Protein AF-A0A425XWF5-F1 (afdb_monomer)

Solvent-accessible surface area (backbone atoms only — not comparable to full-atom values): 6048 Å² total; per-residue (Å²): 129,56,70,69,58,49,51,54,49,53,49,55,47,51,54,50,41,53,54,32,50,53,51,24,54,51,23,49,51,42,29,72,66,44,87,50,67,72,54,18,52,50,23,45,53,50,19,48,51,28,34,51,51,40,54,56,58,53,63,36,72,91,49,24,74,74,61,56,83,85,53,94,62,71,68,65,71,36,68,81,39,46,87,72,49,46,62,59,43,51,54,48,51,50,53,51,49,53,52,55,52,54,62,53,53,67,72,75,112

Structure (mmCIF, N/CA/C/O backbone):
data_AF-A0A425XWF5-F1
#
_entry.id   AF-A0A425XWF5-F1
#
loop_
_atom_site.group_PDB
_atom_site.id
_atom_site.type_symbol
_atom_site.label_atom_id
_atom_site.label_alt_id
_atom_site.label_comp_id
_atom_site.label_asym_id
_atom_site.label_entity_id
_atom_site.label_seq_id
_atom_site.pdbx_PDB_ins_code
_atom_site.Cartn_x
_atom_site.Cartn_y
_atom_site.Cartn_z
_atom_site.occupancy
_atom_site.B_iso_or_equiv
_atom_site.auth_seq_id
_atom_site.auth_comp_id
_atom_site.auth_asym_id
_atom_site.auth_atom_id
_atom_site.pdbx_PDB_model_num
ATOM 1 N N . MET A 1 1 ? -5.133 -6.376 20.822 1.00 68.81 1 MET A N 1
ATOM 2 C CA . MET A 1 1 ? -4.287 -5.303 21.394 1.00 68.81 1 MET A CA 1
ATOM 3 C C . MET A 1 1 ? -5.226 -4.357 22.147 1.00 68.81 1 MET A C 1
ATOM 5 O O . MET A 1 1 ? -6.364 -4.754 22.357 1.00 68.81 1 MET A O 1
ATOM 9 N N . SER A 1 2 ? -4.806 -3.182 22.637 1.00 88.44 2 SER A N 1
ATOM 10 C CA . SER A 1 2 ? -5.809 -2.139 22.935 1.00 88.44 2 SER A CA 1
ATOM 11 C C . SER A 1 2 ? -6.266 -1.521 21.615 1.00 88.44 2 SER A C 1
ATOM 13 O O . SER A 1 2 ? -5.484 -1.505 20.665 1.00 88.44 2 SER A O 1
ATOM 15 N N . LYS A 1 3 ? -7.495 -1.003 21.555 1.00 88.19 3 LYS A N 1
ATOM 16 C CA . LYS A 1 3 ? -8.031 -0.403 20.326 1.00 88.19 3 LYS A CA 1
ATOM 17 C C . LYS A 1 3 ? -7.186 0.779 19.842 1.00 88.19 3 LYS A C 1
ATOM 19 O O . LYS A 1 3 ? -6.848 0.853 18.672 1.00 88.19 3 LYS A O 1
ATOM 24 N N . GLU A 1 4 ? -6.703 1.606 20.766 1.00 91.00 4 GLU A N 1
ATOM 25 C CA . GLU A 1 4 ? -5.732 2.669 20.477 1.00 91.00 4 GLU A CA 1
ATOM 26 C C . GLU A 1 4 ? -4.438 2.149 19.821 1.00 91.00 4 GLU A C 1
ATOM 28 O O . GLU A 1 4 ? -3.945 2.742 18.869 1.00 91.00 4 GLU A O 1
ATOM 33 N N . LYS A 1 5 ? -3.901 1.005 20.273 1.00 92.88 5 LYS A N 1
ATOM 34 C CA . LYS A 1 5 ? -2.714 0.396 19.646 1.00 92.88 5 LYS A CA 1
ATOM 35 C C . LYS A 1 5 ? -3.010 -0.153 18.252 1.00 92.88 5 LYS A C 1
ATOM 37 O O . LYS A 1 5 ? -2.117 -0.152 17.417 1.00 92.88 5 LYS A O 1
ATOM 42 N N . GLU A 1 6 ? -4.226 -0.639 18.014 1.00 94.31 6 GLU A N 1
ATOM 43 C CA . GLU A 1 6 ? -4.650 -1.121 16.694 1.00 94.31 6 GLU A CA 1
ATOM 44 C C . GLU A 1 6 ? -4.788 0.043 15.708 1.00 94.31 6 GLU A C 1
ATOM 46 O O . GLU A 1 6 ? -4.260 -0.050 14.605 1.00 94.31 6 GLU A O 1
ATOM 51 N N . ILE A 1 7 ? -5.381 1.162 16.137 1.00 95.62 7 ILE A N 1
ATOM 52 C CA . ILE A 1 7 ? -5.467 2.407 15.355 1.00 95.62 7 ILE A CA 1
ATOM 53 C C . ILE A 1 7 ? -4.067 2.904 14.975 1.00 95.62 7 ILE A C 1
ATOM 55 O O . ILE A 1 7 ? -3.804 3.129 13.796 1.00 95.62 7 ILE A O 1
ATOM 59 N N . LEU A 1 8 ? -3.153 3.007 15.948 1.00 96.00 8 LEU A N 1
ATOM 60 C CA . LEU A 1 8 ? -1.774 3.450 15.702 1.00 96.00 8 LEU A CA 1
ATOM 61 C C . LEU A 1 8 ? -1.023 2.521 14.737 1.00 96.00 8 LEU A C 1
ATOM 63 O O . LEU A 1 8 ? -0.250 2.985 13.900 1.00 96.00 8 LEU A O 1
ATOM 67 N N . GLU A 1 9 ? -1.239 1.208 14.833 1.00 96.75 9 GLU A N 1
ATOM 68 C CA . GLU A 1 9 ? -0.614 0.259 13.910 1.00 96.75 9 GLU A CA 1
ATOM 69 C C . GLU A 1 9 ? -1.196 0.391 12.494 1.00 96.75 9 GLU A C 1
ATOM 71 O O . GLU A 1 9 ? -0.442 0.363 11.526 1.00 96.75 9 GLU A O 1
ATOM 76 N N . ILE A 1 10 ? -2.509 0.606 12.348 1.00 96.75 10 ILE A N 1
ATOM 77 C CA . IL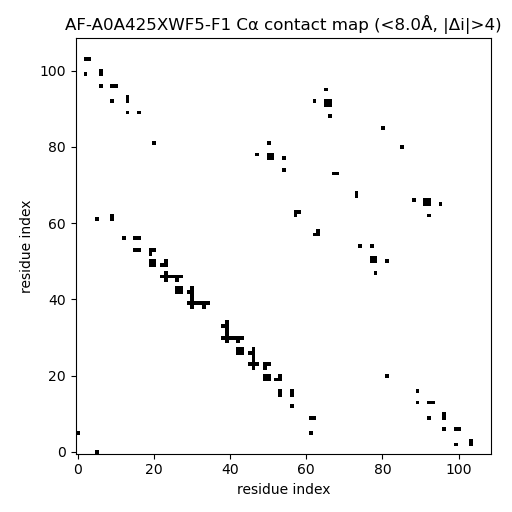E A 1 10 ? -3.142 0.845 11.040 1.00 96.75 10 ILE A CA 1
ATOM 78 C C . ILE A 1 10 ? -2.635 2.151 10.408 1.00 96.75 10 ILE A C 1
ATOM 80 O O . ILE A 1 10 ? -2.354 2.168 9.209 1.00 96.75 10 ILE A O 1
ATOM 84 N N . GLU A 1 11 ? -2.443 3.217 11.192 1.00 97.56 11 GLU A N 1
ATOM 85 C CA . GLU A 1 11 ? -1.805 4.460 10.725 1.00 97.56 11 GLU A CA 1
ATOM 86 C C . GLU A 1 11 ? -0.390 4.202 10.209 1.00 97.56 11 GLU A C 1
ATOM 88 O O . GLU A 1 11 ? -0.058 4.564 9.080 1.00 97.56 11 GLU A O 1
ATOM 93 N N . ARG A 1 12 ? 0.420 3.484 10.994 1.00 97.94 12 ARG A N 1
ATOM 94 C CA . ARG A 1 12 ? 1.794 3.115 10.635 1.00 97.94 12 ARG A CA 1
ATOM 95 C C . ARG A 1 12 ? 1.861 2.238 9.383 1.00 97.94 12 ARG A C 1
ATOM 97 O O . ARG A 1 12 ? 2.830 2.323 8.624 1.00 97.94 12 ARG A O 1
ATOM 104 N N . ILE A 1 13 ? 0.869 1.376 9.159 1.00 97.88 13 ILE A N 1
ATOM 105 C CA . ILE A 1 13 ? 0.738 0.590 7.925 1.00 97.88 13 ILE A CA 1
ATOM 106 C C . ILE A 1 13 ? 0.409 1.518 6.752 1.00 97.88 13 ILE A C 1
ATOM 108 O O . ILE A 1 13 ? 1.101 1.466 5.738 1.00 97.88 13 ILE A O 1
ATOM 112 N N . LYS A 1 14 ? -0.595 2.398 6.887 1.00 97.94 14 LYS A N 1
ATOM 113 C CA . LYS A 1 14 ? -0.991 3.349 5.834 1.00 97.94 14 LYS A CA 1
ATOM 114 C C . LYS A 1 14 ? 0.187 4.224 5.393 1.00 97.94 14 LYS A C 1
ATOM 116 O O . LYS A 1 14 ? 0.499 4.258 4.206 1.00 97.94 14 LYS A O 1
ATOM 121 N N . GLU A 1 15 ? 0.896 4.840 6.338 1.00 98.06 15 GLU A N 1
ATOM 122 C CA . GLU A 1 15 ? 2.077 5.670 6.053 1.00 98.06 15 GLU A CA 1
ATOM 123 C C . GLU A 1 15 ? 3.187 4.872 5.348 1.00 98.06 15 GLU A C 1
ATOM 125 O O . GLU A 1 15 ? 3.829 5.356 4.412 1.00 98.06 15 GLU A O 1
ATOM 130 N N . SER A 1 16 ? 3.406 3.620 5.766 1.00 98.06 16 SER A N 1
ATOM 131 C CA . SER A 1 16 ? 4.389 2.731 5.140 1.00 98.06 16 SER A CA 1
ATOM 132 C C . SER A 1 16 ? 4.015 2.383 3.694 1.00 98.06 16 SER A C 1
ATOM 134 O O . SER A 1 16 ? 4.881 2.411 2.812 1.00 98.06 16 SER A O 1
ATOM 136 N N . LEU A 1 17 ? 2.734 2.106 3.434 1.00 98.19 17 LEU A N 1
ATOM 137 C CA . LEU A 1 17 ? 2.210 1.833 2.096 1.00 98.19 17 LEU A CA 1
ATOM 138 C C . LEU A 1 17 ? 2.375 3.047 1.176 1.00 98.19 17 LEU A C 1
ATOM 140 O O . LEU A 1 17 ? 2.881 2.896 0.063 1.00 98.19 17 LEU A O 1
ATOM 144 N N . GLU A 1 18 ? 2.009 4.243 1.640 1.00 98.31 18 GLU A N 1
ATOM 145 C CA . GLU A 1 18 ? 2.157 5.495 0.888 1.00 98.31 18 GLU A CA 1
ATOM 146 C C . GLU A 1 18 ? 3.627 5.777 0.551 1.00 98.31 18 GLU A C 1
ATOM 148 O O . GLU A 1 18 ? 3.973 5.990 -0.616 1.00 98.31 18 GLU A O 1
ATOM 153 N N . TYR A 1 19 ? 4.520 5.668 1.540 1.00 98.50 19 TYR A N 1
ATOM 154 C CA . TYR A 1 19 ? 5.958 5.841 1.341 1.00 98.50 19 TYR A CA 1
ATOM 155 C C . TYR A 1 19 ? 6.517 4.880 0.284 1.00 98.50 19 TYR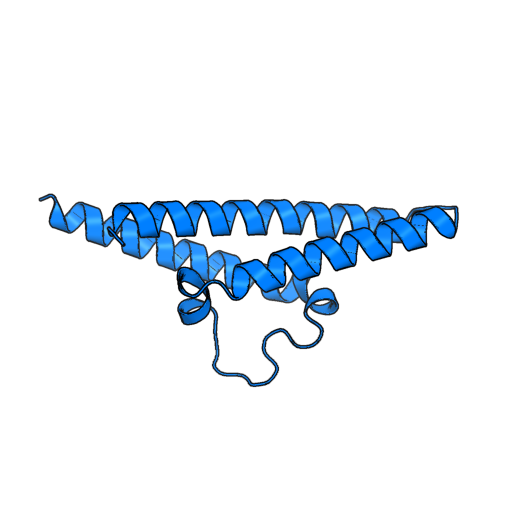 A C 1
ATOM 157 O O . TYR A 1 19 ? 7.236 5.284 -0.638 1.00 98.50 19 TYR A O 1
ATOM 165 N N . HIS A 1 20 ? 6.210 3.587 0.407 1.00 98.44 20 HIS A N 1
ATOM 166 C CA . HIS A 1 20 ? 6.717 2.599 -0.536 1.00 98.44 20 HIS A CA 1
ATOM 167 C C . HIS A 1 20 ? 6.087 2.741 -1.919 1.00 98.44 20 HIS A C 1
ATOM 169 O O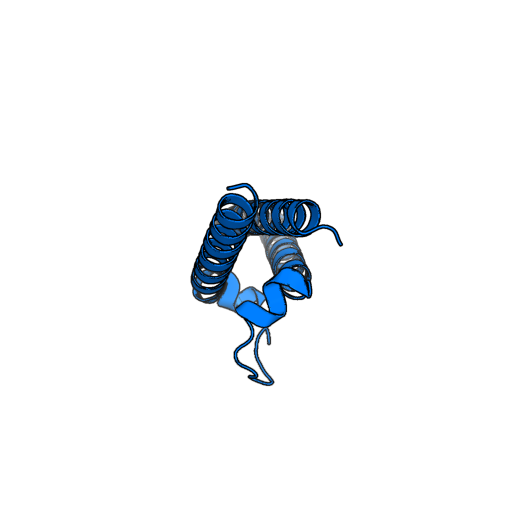 . HIS A 1 20 ? 6.762 2.460 -2.912 1.00 98.44 20 HIS A O 1
ATOM 175 N N . PHE A 1 21 ? 4.848 3.225 -2.013 1.00 98.38 21 PHE A N 1
ATOM 176 C CA . PHE A 1 21 ? 4.215 3.512 -3.292 1.00 98.38 21 PHE A CA 1
ATOM 177 C C . PHE A 1 21 ? 4.889 4.666 -4.028 1.00 98.38 21 PHE A C 1
ATOM 179 O O . PHE A 1 21 ? 5.148 4.572 -5.231 1.00 98.38 21 PHE A O 1
ATOM 186 N N . ASP A 1 22 ? 5.236 5.735 -3.315 1.00 98.38 22 ASP A N 1
ATOM 187 C CA . ASP A 1 22 ? 5.994 6.842 -3.889 1.00 98.38 22 ASP A CA 1
ATOM 188 C C . ASP A 1 22 ? 7.364 6.380 -4.382 1.00 98.38 22 ASP A C 1
ATOM 190 O O . ASP A 1 22 ? 7.725 6.638 -5.533 1.00 98.38 22 ASP A O 1
ATOM 194 N N . LYS A 1 23 ? 8.082 5.582 -3.581 1.00 98.38 23 LYS A N 1
ATOM 195 C CA . LYS A 1 23 ? 9.366 5.000 -3.999 1.00 98.38 23 LYS A CA 1
ATOM 196 C C . LYS A 1 23 ? 9.229 4.064 -5.195 1.00 98.38 23 LYS A C 1
ATOM 198 O O . LYS A 1 23 ? 10.062 4.105 -6.099 1.00 98.38 23 LYS A O 1
ATOM 203 N N . TYR A 1 24 ? 8.176 3.252 -5.246 1.00 98.25 24 TYR A N 1
ATOM 204 C CA . TYR A 1 24 ? 7.875 2.414 -6.404 1.00 98.25 24 TYR A CA 1
ATOM 205 C C . TYR A 1 24 ? 7.730 3.260 -7.682 1.00 98.25 24 TYR A C 1
ATOM 207 O O . TYR A 1 24 ? 8.381 2.963 -8.687 1.00 98.25 24 TYR A O 1
ATOM 215 N N . LYS A 1 25 ? 6.942 4.346 -7.639 1.00 97.81 25 LYS A N 1
ATOM 216 C CA . LYS A 1 25 ? 6.740 5.254 -8.784 1.00 97.81 25 LYS A CA 1
ATOM 217 C C . LYS A 1 25 ? 8.039 5.952 -9.201 1.00 97.81 25 LYS A C 1
ATOM 219 O O . LYS A 1 25 ? 8.321 6.034 -10.399 1.00 97.81 25 LYS A O 1
ATOM 224 N N . GLU A 1 26 ? 8.838 6.415 -8.238 1.00 98.00 26 GLU A N 1
ATOM 225 C CA . GLU A 1 26 ? 10.161 7.007 -8.487 1.00 98.00 26 GLU A CA 1
ATOM 226 C C . GLU A 1 26 ? 11.065 6.025 -9.247 1.00 98.00 26 GLU A C 1
ATOM 228 O O . GLU A 1 26 ? 11.521 6.323 -10.352 1.00 98.00 26 GLU A O 1
ATOM 233 N N . TYR A 1 27 ? 11.253 4.811 -8.721 1.00 97.94 27 TYR A N 1
ATOM 234 C CA . TYR A 1 27 ? 12.136 3.823 -9.342 1.00 97.94 27 TYR A CA 1
ATOM 235 C C . TYR A 1 27 ? 11.621 3.303 -10.686 1.00 97.94 27 TYR A C 1
ATOM 237 O O . TYR A 1 27 ? 12.421 3.019 -11.579 1.00 97.94 27 TYR A O 1
ATOM 245 N N . LYS A 1 28 ? 10.301 3.220 -10.879 1.00 96.88 28 LYS A N 1
ATOM 246 C CA . LYS A 1 28 ? 9.709 2.921 -12.190 1.00 96.88 28 LYS A CA 1
ATOM 247 C C . LYS A 1 28 ? 10.056 4.001 -13.218 1.00 96.88 28 LYS A C 1
ATOM 249 O O . LYS A 1 28 ? 10.394 3.684 -14.361 1.00 96.88 28 LYS A O 1
ATOM 254 N N . SER A 1 29 ? 9.991 5.271 -12.815 1.00 97.31 29 SER A N 1
ATOM 255 C CA . SER A 1 29 ? 10.401 6.402 -13.652 1.00 97.31 29 SER A CA 1
ATOM 256 C C . SER A 1 29 ? 11.897 6.338 -13.975 1.00 97.31 29 SER A C 1
ATOM 258 O O . SER A 1 29 ? 12.279 6.428 -15.144 1.00 97.31 29 SER A O 1
ATOM 260 N N . ASP A 1 30 ? 12.744 6.084 -12.977 1.00 96.62 30 ASP A N 1
ATOM 261 C CA . ASP A 1 30 ? 14.193 5.946 -13.158 1.00 96.62 30 ASP A CA 1
ATOM 262 C C . ASP A 1 30 ? 14.547 4.794 -14.104 1.00 96.62 30 ASP A C 1
ATOM 264 O O . ASP A 1 30 ? 15.357 4.960 -15.018 1.00 96.62 30 ASP A O 1
ATOM 268 N N . ALA A 1 31 ? 13.894 3.639 -13.952 1.00 95.75 31 ALA A N 1
ATOM 269 C CA . ALA A 1 31 ? 14.088 2.485 -14.825 1.00 95.75 31 ALA A CA 1
ATOM 270 C C . ALA A 1 31 ? 13.732 2.792 -16.287 1.00 95.75 31 ALA A C 1
ATOM 272 O O . ALA A 1 31 ? 14.379 2.288 -17.208 1.00 95.75 31 ALA A O 1
ATOM 273 N N . LYS A 1 32 ? 12.729 3.646 -16.516 1.00 95.69 32 LYS A N 1
ATOM 274 C CA . LYS A 1 32 ? 12.324 4.082 -17.857 1.00 95.69 32 LYS A CA 1
ATOM 275 C C . LYS A 1 32 ? 13.289 5.107 -18.457 1.00 95.69 32 LYS A C 1
ATOM 277 O O . LYS A 1 32 ? 13.530 5.077 -19.662 1.00 95.69 32 LYS A O 1
ATOM 282 N N . ASN A 1 33 ? 13.828 6.003 -17.634 1.00 95.44 33 ASN A N 1
ATOM 283 C CA . ASN A 1 33 ? 14.580 7.172 -18.094 1.00 95.44 33 ASN A CA 1
ATOM 284 C C . ASN A 1 33 ? 16.108 6.9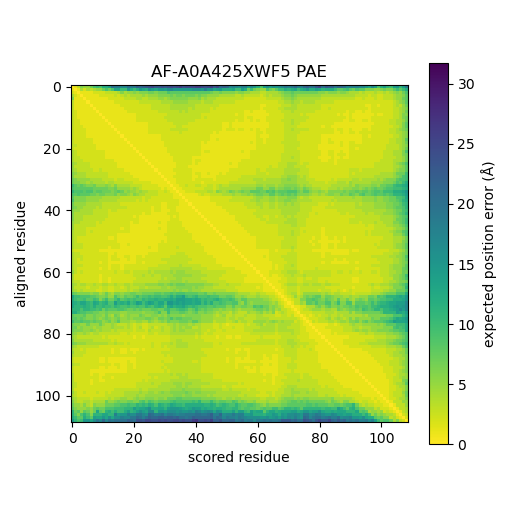89 -18.053 1.00 95.44 33 ASN A C 1
ATOM 286 O O . ASN A 1 33 ? 16.834 7.760 -18.683 1.00 95.44 33 ASN A O 1
ATOM 290 N N . ALA A 1 34 ? 16.627 5.982 -17.345 1.00 95.62 34 ALA A N 1
ATOM 291 C CA . ALA A 1 34 ? 18.065 5.776 -17.226 1.00 95.62 34 ALA A CA 1
ATOM 292 C C . ALA A 1 34 ? 18.716 5.337 -18.552 1.00 95.62 34 ALA A C 1
ATOM 294 O O . ALA A 1 34 ? 18.316 4.374 -19.218 1.00 95.62 34 ALA A O 1
ATOM 295 N N . SER A 1 35 ? 19.799 6.025 -18.918 1.00 94.00 35 SER A N 1
ATOM 296 C CA . SER A 1 35 ? 20.526 5.797 -20.173 1.00 94.00 35 SER A CA 1
ATOM 297 C C . SER A 1 35 ? 21.340 4.499 -20.158 1.00 94.00 35 SER A C 1
ATOM 299 O O . SER A 1 35 ? 21.394 3.771 -21.156 1.00 94.00 35 SER A O 1
ATOM 301 N N . ARG A 1 36 ? 21.940 4.152 -19.015 1.00 97.38 36 ARG A N 1
ATOM 302 C CA . ARG A 1 36 ? 22.767 2.951 -18.856 1.00 97.38 36 ARG A CA 1
ATOM 303 C C . ARG A 1 36 ? 21.916 1.751 -18.457 1.00 97.38 36 ARG A C 1
ATOM 305 O O . ARG A 1 36 ? 21.100 1.836 -17.547 1.00 97.38 36 ARG A O 1
ATOM 312 N N . LYS A 1 37 ? 22.180 0.598 -19.082 1.00 96.25 37 LYS A N 1
ATOM 313 C CA . LYS A 1 37 ? 21.485 -0.664 -18.772 1.00 96.25 37 LYS A CA 1
ATOM 314 C C . LYS A 1 37 ? 21.580 -1.029 -17.287 1.00 96.25 37 LYS A C 1
ATOM 316 O O . LYS A 1 37 ? 20.559 -1.281 -16.671 1.00 96.25 37 LYS A O 1
ATOM 321 N N . LYS A 1 38 ? 22.785 -0.972 -16.710 1.00 97.25 38 LYS A N 1
ATOM 322 C CA . LYS A 1 38 ? 23.018 -1.275 -15.289 1.00 97.25 38 LYS A CA 1
ATOM 323 C C . LYS A 1 38 ? 22.133 -0.440 -14.353 1.00 97.25 38 LYS A C 1
ATOM 325 O O . LYS A 1 38 ? 21.659 -0.956 -13.348 1.00 97.25 38 LYS A O 1
ATOM 330 N N . ASP A 1 39 ? 21.920 0.829 -14.687 1.00 97.19 39 ASP A N 1
ATOM 331 C CA . ASP A 1 39 ? 21.122 1.736 -13.864 1.00 97.19 39 ASP A CA 1
ATOM 332 C C . ASP A 1 39 ? 19.624 1.424 -14.007 1.00 97.19 39 ASP A C 1
ATOM 334 O O . ASP A 1 39 ? 18.918 1.401 -13.003 1.00 97.19 39 ASP A O 1
ATOM 338 N N . ARG A 1 40 ? 19.157 1.077 -15.219 1.00 97.44 40 ARG A N 1
ATOM 339 C CA . ARG A 1 40 ? 17.784 0.586 -15.442 1.00 97.44 40 ARG A CA 1
ATOM 340 C C . ARG A 1 40 ? 17.493 -0.711 -14.699 1.00 97.44 40 ARG A C 1
ATOM 342 O O . ARG A 1 40 ? 16.431 -0.833 -14.095 1.00 97.44 40 ARG A O 1
ATOM 349 N N . ASP A 1 41 ? 18.426 -1.659 -14.748 1.00 97.81 41 ASP A N 1
ATOM 350 C CA . ASP A 1 41 ? 18.289 -2.957 -14.083 1.00 97.81 41 ASP A CA 1
ATOM 351 C C . ASP A 1 41 ? 18.199 -2.741 -12.562 1.00 97.81 41 ASP A C 1
ATOM 353 O O . ASP A 1 41 ? 17.237 -3.170 -11.932 1.00 97.81 41 ASP A O 1
ATOM 357 N N . ARG A 1 42 ? 19.111 -1.940 -11.987 1.00 97.69 42 ARG A N 1
ATOM 358 C CA . ARG A 1 42 ? 19.076 -1.574 -10.562 1.00 97.69 42 ARG A CA 1
ATOM 359 C C . ARG A 1 42 ? 17.780 -0.859 -10.163 1.00 97.69 42 ARG A C 1
ATOM 361 O O . ARG A 1 42 ? 17.230 -1.145 -9.103 1.00 97.69 42 ARG A O 1
ATOM 368 N N . ALA A 1 43 ? 17.310 0.095 -10.965 1.00 97.88 43 ALA A N 1
ATOM 369 C CA . ALA A 1 43 ? 16.057 0.794 -10.686 1.00 97.88 43 ALA A CA 1
ATOM 370 C C . ALA A 1 43 ? 14.858 -0.168 -10.749 1.00 97.88 43 ALA A C 1
ATOM 372 O O . ALA A 1 43 ? 13.985 -0.112 -9.888 1.00 97.88 43 ALA A O 1
ATOM 373 N N . SER A 1 44 ? 14.854 -1.107 -11.698 1.00 97.12 44 SER A N 1
ATOM 374 C CA . SER A 1 44 ? 13.820 -2.146 -11.799 1.00 97.12 44 SER A CA 1
ATOM 375 C C . SER A 1 44 ? 13.821 -3.073 -10.579 1.00 97.12 44 SER A C 1
ATOM 377 O O . SER A 1 44 ? 12.760 -3.353 -10.023 1.00 97.12 44 SER A O 1
ATOM 379 N N . ASP A 1 45 ? 14.998 -3.495 -10.112 1.00 97.50 45 ASP A N 1
ATOM 380 C CA . ASP A 1 45 ? 15.136 -4.319 -8.905 1.00 97.50 45 ASP A CA 1
ATOM 381 C C . ASP A 1 45 ? 14.628 -3.584 -7.654 1.00 97.50 45 ASP A C 1
ATOM 383 O O . ASP A 1 45 ? 13.901 -4.155 -6.833 1.00 97.50 45 ASP A O 1
ATOM 387 N N . ASN A 1 46 ? 14.951 -2.294 -7.523 1.00 97.94 46 ASN A N 1
ATOM 388 C CA . ASN A 1 46 ? 14.461 -1.454 -6.430 1.00 97.94 46 ASN A CA 1
ATOM 389 C C . ASN A 1 46 ? 12.940 -1.252 -6.497 1.00 97.94 46 ASN A C 1
ATOM 391 O O . ASN A 1 46 ? 12.262 -1.365 -5.476 1.00 97.94 46 ASN A O 1
ATOM 395 N N . MET A 1 47 ? 12.392 -1.010 -7.690 1.00 97.62 47 MET A N 1
ATOM 396 C CA . MET A 1 47 ? 10.949 -0.914 -7.919 1.00 97.62 47 MET A CA 1
ATOM 397 C C . MET A 1 47 ? 10.242 -2.194 -7.448 1.00 97.62 47 MET A C 1
ATOM 399 O O . MET A 1 47 ? 9.309 -2.127 -6.650 1.00 97.62 47 MET A O 1
ATOM 403 N N . VAL A 1 48 ? 10.716 -3.370 -7.875 1.00 96.62 48 VAL A N 1
ATOM 404 C CA . VAL A 1 48 ? 10.149 -4.664 -7.453 1.00 96.62 48 VAL A CA 1
ATOM 405 C C . VAL A 1 48 ? 10.302 -4.881 -5.947 1.00 96.62 48 VAL A C 1
ATOM 407 O O . VAL A 1 48 ? 9.408 -5.433 -5.311 1.00 96.62 48 VAL A O 1
ATOM 410 N N . THR A 1 49 ? 11.406 -4.429 -5.353 1.00 97.56 49 THR A N 1
ATOM 411 C CA . THR A 1 49 ? 11.620 -4.506 -3.902 1.00 97.56 49 THR A CA 1
ATOM 412 C C . THR A 1 49 ? 10.563 -3.704 -3.143 1.00 97.56 49 THR A C 1
ATOM 414 O O . THR A 1 49 ? 9.952 -4.232 -2.218 1.00 97.56 49 THR A O 1
ATOM 417 N N . HIS A 1 50 ? 10.278 -2.469 -3.563 1.00 98.31 50 HIS A N 1
ATOM 418 C CA . HIS A 1 50 ? 9.214 -1.666 -2.957 1.00 98.31 50 HIS A CA 1
ATOM 419 C C . HIS A 1 50 ? 7.826 -2.272 -3.164 1.00 98.31 50 HIS A C 1
ATOM 421 O O . HIS A 1 50 ? 7.044 -2.303 -2.220 1.00 98.31 50 HIS A O 1
ATOM 427 N N . ALA A 1 51 ? 7.543 -2.840 -4.339 1.00 97.69 51 ALA A N 1
ATOM 428 C CA . ALA A 1 51 ? 6.293 -3.564 -4.562 1.00 97.69 51 ALA A CA 1
ATOM 429 C C . ALA A 1 51 ? 6.105 -4.738 -3.586 1.00 97.69 51 ALA A C 1
ATOM 431 O O . ALA A 1 51 ? 5.013 -4.922 -3.061 1.00 97.69 51 ALA A O 1
ATOM 432 N N . LYS A 1 52 ? 7.171 -5.498 -3.300 1.00 96.69 52 LYS A N 1
ATOM 433 C CA . LYS A 1 52 ? 7.136 -6.592 -2.316 1.00 96.69 52 LYS A CA 1
ATOM 434 C C . LYS A 1 52 ? 6.934 -6.094 -0.887 1.00 96.69 52 LYS A C 1
ATOM 436 O O . LYS A 1 52 ? 6.256 -6.755 -0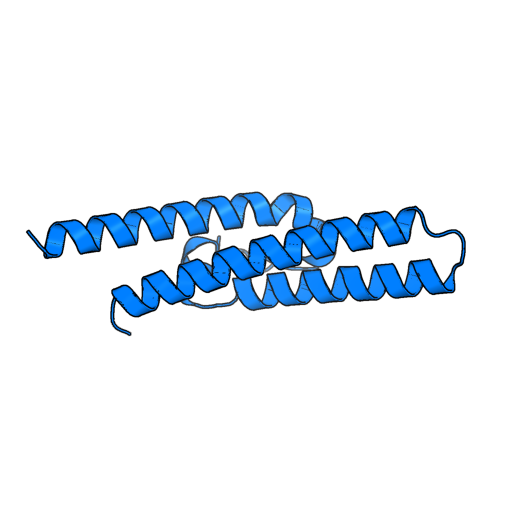.113 1.00 96.69 52 LYS A O 1
ATOM 441 N N . PHE A 1 53 ? 7.515 -4.949 -0.523 1.00 97.12 53 PHE A N 1
ATOM 442 C CA . PHE A 1 53 ? 7.252 -4.339 0.784 1.00 97.12 53 PHE A CA 1
ATOM 443 C C . PHE A 1 53 ? 5.781 -3.954 0.934 1.00 97.12 53 PHE A C 1
ATOM 445 O O . PHE A 1 53 ? 5.177 -4.295 1.944 1.00 97.12 53 PHE A O 1
ATOM 452 N N . ILE A 1 54 ? 5.199 -3.322 -0.090 1.00 98.00 54 ILE A N 1
ATOM 453 C CA . ILE A 1 54 ? 3.768 -2.995 -0.118 1.00 98.00 54 ILE A CA 1
ATOM 454 C C . ILE A 1 54 ? 2.940 -4.274 0.031 1.00 98.00 54 ILE A C 1
ATOM 456 O O . ILE A 1 54 ? 2.085 -4.345 0.903 1.00 98.00 54 ILE A O 1
ATOM 460 N N . GLU A 1 55 ? 3.219 -5.298 -0.777 1.00 96.50 55 GLU A N 1
ATOM 461 C CA . GLU A 1 55 ? 2.516 -6.584 -0.715 1.00 96.50 55 GLU A CA 1
ATOM 462 C C . GLU A 1 55 ? 2.561 -7.198 0.695 1.00 96.50 55 GLU A C 1
ATOM 464 O O . GLU A 1 55 ? 1.532 -7.594 1.236 1.00 96.50 55 GLU A O 1
ATOM 469 N N . ASN A 1 56 ? 3.738 -7.213 1.326 1.00 95.81 56 ASN A N 1
ATOM 470 C CA . ASN A 1 56 ? 3.911 -7.737 2.680 1.00 95.81 56 ASN A CA 1
ATOM 471 C C . ASN A 1 56 ? 3.116 -6.949 3.731 1.00 95.81 56 ASN A C 1
ATOM 473 O O . ASN A 1 56 ? 2.533 -7.558 4.626 1.00 95.81 56 ASN A O 1
ATOM 477 N N . GLU A 1 57 ? 3.070 -5.620 3.630 1.00 96.50 57 GLU A N 1
ATOM 478 C CA . GLU A 1 57 ? 2.261 -4.782 4.524 1.00 96.50 57 GLU A CA 1
ATOM 479 C C . GLU A 1 57 ? 0.757 -5.033 4.3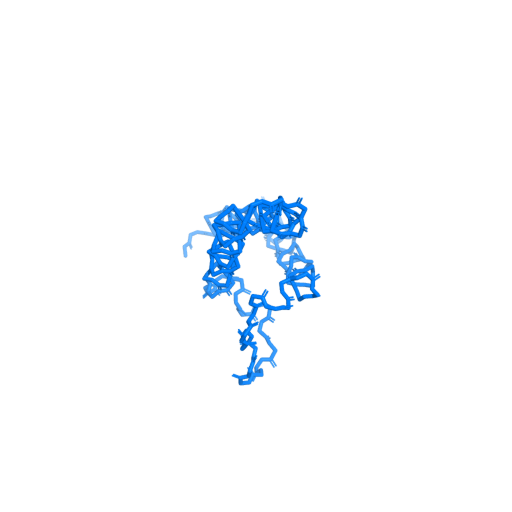36 1.00 96.50 57 GLU A C 1
ATOM 481 O O . GLU A 1 57 ? 0.014 -5.109 5.312 1.00 96.50 57 GLU A O 1
ATOM 486 N N . LEU A 1 58 ? 0.300 -5.268 3.101 1.00 95.88 58 LEU A N 1
ATOM 487 C CA . LEU A 1 58 ? -1.098 -5.614 2.808 1.00 95.88 58 LEU A CA 1
ATOM 488 C C . LEU A 1 58 ? -1.506 -6.997 3.351 1.00 95.88 58 LEU A C 1
ATOM 490 O O . LEU A 1 58 ? -2.697 -7.254 3.549 1.00 95.88 58 LEU A O 1
ATOM 494 N N . TYR A 1 59 ? -0.550 -7.886 3.637 1.00 95.06 59 TYR A N 1
ATOM 495 C CA . TYR A 1 59 ? -0.803 -9.141 4.353 1.00 95.06 59 TYR A CA 1
ATOM 496 C C . TYR A 1 59 ? -0.945 -8.968 5.871 1.00 95.06 59 TYR A C 1
ATOM 498 O O . TYR A 1 59 ? -1.284 -9.936 6.557 1.00 95.06 59 TYR A O 1
ATOM 506 N N . ASN A 1 60 ? -0.726 -7.768 6.424 1.00 95.50 60 ASN A N 1
ATOM 507 C CA . ASN A 1 60 ? -0.939 -7.534 7.847 1.00 95.50 60 ASN A CA 1
ATOM 508 C C . ASN A 1 60 ? -2.419 -7.792 8.210 1.00 95.50 60 ASN A C 1
ATOM 510 O O . ASN A 1 60 ? -3.305 -7.171 7.615 1.00 95.50 60 ASN A O 1
ATOM 514 N N . PRO A 1 61 ? -2.719 -8.670 9.190 1.00 94.44 61 PRO A N 1
ATOM 515 C CA . PRO A 1 61 ? -4.091 -9.058 9.517 1.00 94.44 61 PRO A CA 1
ATOM 516 C C . PRO A 1 61 ? -5.032 -7.899 9.859 1.00 94.44 61 PRO A C 1
ATOM 518 O O . PRO A 1 61 ? -6.232 -8.031 9.638 1.00 94.44 61 PRO A O 1
ATOM 521 N N . LEU A 1 62 ? -4.510 -6.779 10.376 1.00 94.44 62 LEU A N 1
ATOM 522 C CA . LEU A 1 62 ? -5.320 -5.613 10.750 1.00 94.44 62 LEU A CA 1
ATOM 523 C C . LEU A 1 62 ? -5.968 -4.921 9.545 1.00 94.44 62 LEU A C 1
ATOM 525 O O . LEU A 1 62 ? -7.040 -4.341 9.682 1.00 94.44 62 LEU A O 1
ATOM 529 N N . VAL A 1 63 ? -5.329 -4.987 8.375 1.00 95.94 63 VAL A N 1
ATOM 530 C CA . VAL A 1 63 ? -5.832 -4.372 7.136 1.00 95.94 63 VAL A CA 1
ATOM 531 C C . VAL A 1 63 ? -6.280 -5.410 6.116 1.00 95.94 63 VAL A C 1
ATOM 533 O O . VAL A 1 63 ? -7.211 -5.152 5.352 1.00 95.94 63 VAL A O 1
ATOM 536 N N . ASN A 1 64 ? -5.670 -6.601 6.123 1.00 94.38 64 ASN A N 1
ATOM 537 C CA . ASN A 1 64 ? -5.924 -7.645 5.137 1.00 94.38 64 ASN A CA 1
ATOM 538 C C . ASN A 1 64 ? -7.402 -8.050 5.097 1.00 94.38 64 ASN A C 1
ATOM 540 O O . ASN A 1 64 ? -7.970 -8.166 4.015 1.00 94.38 64 ASN A O 1
ATOM 544 N N . SER A 1 65 ? -8.053 -8.182 6.259 1.00 91.19 65 SER A N 1
ATOM 545 C CA . SER A 1 65 ? -9.478 -8.530 6.337 1.00 91.19 65 SER A CA 1
ATOM 546 C C . SER A 1 65 ? -10.393 -7.506 5.664 1.00 91.19 65 SER A C 1
ATOM 548 O O . SER A 1 65 ? -11.466 -7.865 5.193 1.00 91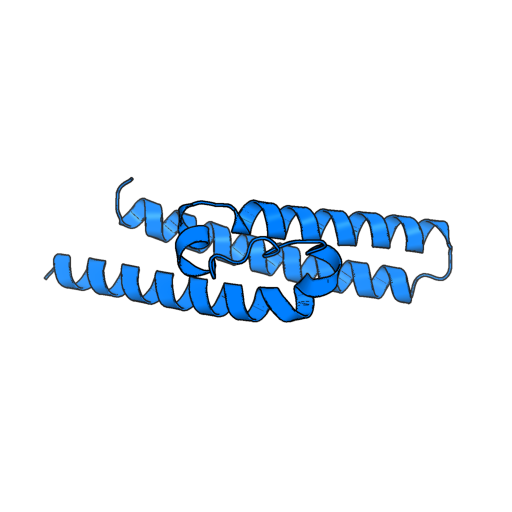.19 65 SER A O 1
ATOM 550 N N . THR A 1 66 ? -9.977 -6.241 5.624 1.00 93.69 66 THR A N 1
ATOM 551 C CA . THR A 1 66 ? -10.753 -5.134 5.052 1.00 93.69 66 THR A CA 1
ATOM 552 C C . THR A 1 66 ? -10.555 -5.032 3.543 1.00 93.69 66 THR A C 1
ATOM 554 O O . THR A 1 66 ? -11.486 -4.710 2.806 1.00 93.69 66 THR A O 1
ATOM 557 N N . ILE A 1 67 ? -9.342 -5.304 3.064 1.00 93.88 67 ILE A N 1
ATOM 558 C CA . ILE A 1 67 ? -9.006 -5.188 1.640 1.00 93.88 67 ILE A CA 1
ATOM 559 C C . ILE A 1 67 ? -9.226 -6.494 0.872 1.00 93.88 67 ILE A C 1
ATOM 561 O O . ILE A 1 67 ? -9.360 -6.464 -0.354 1.00 93.88 67 ILE A O 1
ATOM 565 N N . SER A 1 68 ? -9.249 -7.639 1.561 1.00 90.31 68 SER A N 1
ATOM 566 C CA . SER A 1 68 ? -9.413 -8.938 0.919 1.00 90.31 68 SER A CA 1
ATOM 567 C C . SER A 1 68 ? -10.800 -9.073 0.297 1.00 90.31 68 SER A C 1
ATOM 569 O O . SER A 1 68 ? -11.817 -8.810 0.932 1.00 90.31 68 SER A O 1
ATOM 571 N N . ASN A 1 69 ? -10.844 -9.515 -0.957 1.00 87.00 69 ASN A N 1
ATOM 572 C CA . ASN A 1 69 ? -12.080 -9.841 -1.665 1.00 87.00 69 ASN A CA 1
ATOM 573 C C . ASN A 1 69 ? -12.325 -11.360 -1.751 1.00 87.00 69 ASN A C 1
ATOM 575 O O . ASN A 1 69 ? -13.244 -11.792 -2.444 1.00 87.00 69 ASN A O 1
ATOM 579 N N . GLY A 1 70 ? -11.500 -12.171 -1.075 1.00 80.50 70 GLY A N 1
ATOM 580 C CA . GLY A 1 70 ? -11.571 -13.636 -1.105 1.00 80.50 70 GLY A CA 1
ATOM 581 C C . GLY A 1 70 ? -11.087 -14.275 -2.414 1.00 80.50 70 GLY A C 1
ATOM 582 O O . GLY A 1 70 ? -11.220 -15.486 -2.591 1.00 80.50 70 GLY A O 1
ATOM 583 N N . GLY A 1 71 ? -10.534 -13.490 -3.341 1.00 85.06 71 GLY A N 1
ATOM 584 C CA . GLY A 1 71 ? -9.999 -13.982 -4.603 1.00 85.06 71 GLY A CA 1
ATOM 585 C C . GLY A 1 71 ? -8.680 -14.730 -4.413 1.00 85.06 71 GLY A C 1
ATOM 586 O O . GLY A 1 71 ? -7.728 -14.192 -3.860 1.00 85.06 71 GLY A O 1
ATOM 587 N N . GLN A 1 72 ? -8.587 -15.951 -4.948 1.00 77.94 72 GLN A N 1
ATOM 588 C CA . GLN A 1 72 ? -7.377 -16.787 -4.878 1.00 77.94 72 GLN A CA 1
ATOM 589 C C . GLN A 1 72 ? -6.127 -16.116 -5.480 1.00 77.94 72 GLN A C 1
ATOM 591 O O . GLN A 1 72 ? -5.008 -16.433 -5.090 1.00 77.94 72 GLN A O 1
ATOM 596 N N . PHE A 1 73 ? -6.322 -15.201 -6.430 1.00 82.69 73 PHE A N 1
ATOM 597 C CA . PHE A 1 73 ? -5.254 -14.511 -7.158 1.00 82.69 73 PHE A CA 1
ATOM 598 C C . PHE A 1 73 ? -5.068 -13.061 -6.701 1.00 82.69 73 PHE A C 1
ATOM 600 O O . PHE A 1 73 ? -4.383 -12.282 -7.361 1.00 82.69 73 PHE A O 1
ATOM 607 N N . GLN A 1 74 ? -5.694 -12.671 -5.587 1.00 78.44 74 GLN A N 1
ATOM 608 C CA . GLN A 1 74 ? -5.480 -11.359 -4.996 1.00 78.44 74 GLN A CA 1
ATOM 609 C C . GLN A 1 74 ? -4.004 -11.259 -4.580 1.00 78.44 74 GLN A C 1
ATOM 611 O O . GLN A 1 74 ? -3.534 -12.072 -3.792 1.00 78.44 74 GLN A O 1
ATOM 616 N N . PHE A 1 75 ? -3.284 -10.298 -5.170 1.00 87.75 75 PHE A N 1
ATOM 617 C CA . PHE A 1 75 ? -1.821 -10.107 -5.114 1.00 87.75 75 PHE A CA 1
ATOM 618 C C . PHE A 1 75 ? -0.961 -10.969 -6.056 1.00 87.75 75 PHE A C 1
ATOM 620 O O . PHE A 1 75 ? 0.261 -10.803 -6.095 1.00 87.75 75 PHE A O 1
ATOM 627 N N . GLU A 1 76 ? -1.540 -11.828 -6.900 1.00 87.25 76 GLU A N 1
ATOM 628 C CA . GLU A 1 76 ? -0.737 -12.540 -7.897 1.00 87.25 76 GLU A CA 1
ATOM 629 C C . GLU A 1 76 ? -0.051 -11.547 -8.846 1.00 87.25 76 GLU A C 1
ATOM 631 O O . GLU A 1 76 ? -0.685 -10.711 -9.490 1.00 87.25 76 GLU A O 1
ATOM 636 N N . SER A 1 77 ? 1.279 -11.643 -8.949 1.00 89.06 77 SER A N 1
ATOM 637 C CA . SER A 1 77 ? 2.086 -10.697 -9.729 1.00 89.06 77 SER A CA 1
ATOM 638 C C . SER A 1 77 ? 1.849 -9.226 -9.342 1.00 89.06 77 SER A C 1
ATOM 640 O O . SER A 1 77 ? 1.956 -8.350 -10.203 1.00 89.06 77 SER A O 1
ATOM 642 N N . PHE A 1 78 ? 1.577 -8.947 -8.058 1.00 90.31 78 PHE A N 1
ATOM 643 C CA . PHE A 1 78 ? 1.190 -7.626 -7.547 1.00 90.31 78 PHE A CA 1
ATOM 644 C C . PHE A 1 78 ? 2.089 -6.478 -8.016 1.00 90.31 78 PHE A C 1
ATOM 646 O O . PHE A 1 78 ? 1.597 -5.403 -8.344 1.00 90.31 78 PHE A O 1
ATOM 653 N N . TRP A 1 79 ? 3.398 -6.708 -8.155 1.00 90.94 79 TRP A N 1
ATOM 654 C CA . TRP A 1 79 ? 4.338 -5.702 -8.663 1.00 90.94 79 TRP A CA 1
ATOM 655 C C . TRP A 1 79 ? 3.953 -5.095 -10.024 1.00 90.94 79 TRP A C 1
ATOM 657 O O . TRP A 1 79 ? 4.397 -3.996 -10.339 1.00 90.94 79 TRP A O 1
ATOM 667 N N . ARG A 1 80 ? 3.132 -5.778 -10.834 1.00 91.06 80 ARG A N 1
ATOM 668 C CA . ARG A 1 80 ? 2.604 -5.264 -12.110 1.00 91.06 80 ARG A CA 1
ATOM 669 C C . ARG A 1 80 ? 1.377 -4.370 -11.942 1.00 91.06 80 ARG A C 1
ATOM 671 O O . ARG A 1 80 ? 1.116 -3.549 -12.817 1.00 91.06 80 ARG A O 1
ATOM 678 N N . TYR A 1 81 ? 0.652 -4.539 -10.842 1.00 94.06 81 TYR A N 1
ATOM 679 C CA . TYR A 1 81 ? -0.664 -3.959 -10.578 1.00 94.06 81 TYR A CA 1
ATOM 680 C C . TYR A 1 81 ? -0.659 -2.968 -9.404 1.00 94.06 81 TYR A C 1
ATOM 682 O O . TYR A 1 81 ? -1.694 -2.402 -9.084 1.00 94.06 81 TYR A O 1
ATOM 690 N N . VAL A 1 82 ? 0.501 -2.678 -8.795 1.00 94.44 82 VAL A N 1
ATOM 691 C CA . VAL A 1 82 ? 0.622 -1.740 -7.657 1.00 94.44 82 VAL A CA 1
ATOM 692 C C . VAL A 1 82 ? -0.091 -0.410 -7.923 1.00 94.44 82 VAL A C 1
ATOM 694 O O . VAL A 1 82 ? -0.825 0.074 -7.075 1.00 94.44 82 VAL A O 1
ATOM 697 N N . GLU A 1 83 ? 0.091 0.177 -9.109 1.00 95.00 83 GLU A N 1
ATOM 698 C CA . GLU A 1 83 ? -0.523 1.467 -9.458 1.00 95.00 83 GLU A CA 1
ATOM 699 C C . GLU A 1 83 ? -2.039 1.407 -9.673 1.00 95.00 83 GLU A C 1
ATOM 701 O O . GLU A 1 83 ? -2.694 2.430 -9.488 1.00 95.00 83 GLU A O 1
ATOM 706 N N . SER A 1 84 ? -2.592 0.257 -10.072 1.00 93.88 84 SER A N 1
ATOM 707 C CA . SER A 1 84 ? -4.040 0.092 -10.239 1.00 93.88 84 SER A CA 1
ATOM 708 C C . SER A 1 84 ? -4.726 -0.295 -8.935 1.00 93.88 84 SER A C 1
ATOM 710 O O . SER A 1 84 ? -5.811 0.201 -8.650 1.00 93.88 84 SER A O 1
ATOM 712 N N . ASP A 1 85 ? -4.089 -1.159 -8.149 1.00 93.81 85 ASP A N 1
ATOM 713 C CA . ASP A 1 85 ? -4.735 -1.848 -7.036 1.00 93.81 85 ASP A CA 1
ATOM 714 C C . ASP A 1 85 ? -4.540 -1.104 -5.712 1.00 93.81 85 ASP A C 1
ATOM 716 O O . ASP A 1 85 ? -5.473 -0.978 -4.921 1.00 93.81 85 ASP A O 1
ATOM 720 N N . LEU A 1 86 ? -3.335 -0.579 -5.459 1.00 96.00 86 LEU A N 1
ATOM 721 C CA . LEU A 1 86 ? -3.013 0.034 -4.170 1.00 96.00 86 LEU A CA 1
ATOM 722 C C . LEU A 1 86 ? -3.886 1.249 -3.814 1.00 96.00 86 LEU A C 1
ATOM 724 O O . LEU A 1 86 ? -4.230 1.362 -2.639 1.00 96.00 86 LEU A O 1
ATOM 728 N N . PRO A 1 87 ? -4.283 2.137 -4.751 1.00 96.94 87 PRO A N 1
ATOM 729 C CA . PRO A 1 87 ? -5.179 3.242 -4.416 1.00 96.94 87 PRO A CA 1
ATOM 730 C C . PRO A 1 87 ? -6.506 2.783 -3.794 1.00 96.94 87 PRO A C 1
ATOM 732 O O . PRO A 1 87 ? -6.944 3.369 -2.809 1.00 96.94 87 PRO A O 1
ATOM 735 N N . ASP A 1 88 ? -7.108 1.704 -4.309 1.00 95.94 88 ASP A N 1
ATOM 736 C CA . ASP A 1 88 ? -8.343 1.138 -3.745 1.00 95.94 88 ASP A CA 1
ATOM 737 C C . ASP A 1 88 ? -8.107 0.569 -2.338 1.00 95.94 88 ASP A C 1
ATOM 739 O O . ASP A 1 88 ? -8.895 0.801 -1.418 1.00 95.94 88 ASP A O 1
ATOM 743 N N . TYR A 1 89 ? -6.984 -0.124 -2.133 1.00 96.62 89 TYR A N 1
ATOM 744 C CA . TYR A 1 89 ? -6.619 -0.640 -0.814 1.00 96.62 89 TYR A CA 1
ATOM 745 C C . TYR A 1 89 ? -6.370 0.479 0.203 1.00 96.62 89 TYR A C 1
ATOM 747 O O . TYR A 1 89 ? -6.861 0.385 1.325 1.00 96.62 89 TYR A O 1
ATOM 755 N N . LEU A 1 90 ? -5.676 1.555 -0.182 1.00 97.69 90 LEU A N 1
ATOM 756 C CA . LEU A 1 90 ? -5.451 2.718 0.681 1.00 97.69 90 LEU A CA 1
ATOM 757 C C . LEU A 1 90 ? -6.768 3.383 1.091 1.00 97.69 90 LEU A C 1
ATOM 759 O O . LEU A 1 90 ? -6.953 3.660 2.273 1.00 97.69 90 LEU A O 1
ATOM 763 N N . SER A 1 91 ? -7.711 3.564 0.160 1.00 97.50 91 SER A N 1
ATOM 764 C CA . SER A 1 91 ? -9.033 4.121 0.482 1.00 97.50 91 SER A CA 1
ATOM 765 C C . SER A 1 91 ? -9.815 3.248 1.469 1.00 97.50 91 SER A C 1
ATOM 767 O O . SER A 1 91 ? -10.459 3.765 2.379 1.00 97.50 91 SER A O 1
ATOM 769 N N . LYS A 1 92 ? -9.738 1.919 1.338 1.00 97.50 92 LYS A N 1
ATOM 770 C CA . LYS A 1 92 ? -10.368 0.985 2.288 1.00 97.50 92 LYS A CA 1
ATOM 771 C C . LYS A 1 92 ? -9.718 1.025 3.672 1.00 97.50 92 LYS A C 1
ATOM 773 O O . LYS A 1 92 ? -10.423 0.943 4.675 1.00 97.50 92 LYS A O 1
ATOM 778 N N . ILE A 1 93 ? -8.393 1.152 3.732 1.00 97.56 93 ILE A N 1
ATOM 779 C CA . ILE A 1 93 ? -7.643 1.280 4.990 1.00 97.56 93 ILE A CA 1
ATOM 780 C C . ILE A 1 93 ? -7.973 2.604 5.685 1.00 97.56 93 ILE A C 1
ATOM 782 O O . ILE A 1 93 ? -8.163 2.627 6.897 1.00 97.56 93 ILE A O 1
ATOM 786 N N . GLU A 1 94 ? -8.088 3.694 4.929 1.00 97.25 94 GLU A N 1
ATOM 787 C CA . GLU A 1 94 ? -8.498 4.995 5.460 1.00 97.25 94 GLU A CA 1
ATOM 788 C C . GLU A 1 94 ? -9.916 4.950 6.041 1.00 97.25 94 GLU A C 1
ATOM 790 O O . GLU A 1 94 ? -10.113 5.335 7.189 1.00 97.25 94 GLU A O 1
ATOM 795 N N . ALA A 1 95 ? -10.873 4.357 5.321 1.00 97.06 95 ALA A N 1
ATOM 796 C CA . ALA A 1 95 ? -12.234 4.181 5.826 1.00 97.06 95 ALA A CA 1
ATOM 797 C C . ALA A 1 95 ? -12.295 3.327 7.109 1.00 97.06 95 ALA A C 1
ATOM 799 O O . ALA A 1 95 ? -13.050 3.641 8.030 1.00 97.06 95 ALA A O 1
ATOM 800 N N . LEU A 1 96 ? -11.486 2.262 7.193 1.00 95.69 96 LEU A N 1
ATOM 801 C CA . LEU A 1 96 ? -11.353 1.451 8.408 1.00 95.69 96 LEU A CA 1
ATOM 802 C C . LEU A 1 96 ? -10.840 2.285 9.584 1.00 95.69 96 LEU A C 1
ATOM 804 O O . LEU A 1 96 ? -11.355 2.168 10.696 1.00 95.69 96 LEU A O 1
ATOM 808 N N . LEU A 1 97 ? -9.811 3.096 9.345 1.00 95.69 97 LEU A N 1
ATOM 809 C CA . LEU A 1 97 ? -9.198 3.924 10.371 1.00 95.69 97 LEU A CA 1
ATOM 810 C C . LEU A 1 97 ? -10.187 4.963 10.912 1.00 95.69 97 LEU A C 1
ATOM 812 O O . LEU A 1 97 ? -10.315 5.103 12.129 1.00 95.69 97 LEU A O 1
ATOM 816 N N . ASP A 1 98 ? -10.910 5.642 10.021 1.00 95.62 98 ASP A N 1
ATOM 817 C CA . ASP A 1 98 ? -11.925 6.631 10.387 1.00 95.62 98 ASP A CA 1
ATOM 818 C C . ASP A 1 98 ? -13.033 5.994 11.231 1.00 95.62 98 ASP A C 1
ATOM 820 O O . ASP A 1 98 ? -13.365 6.500 12.304 1.00 95.62 98 ASP A O 1
ATOM 824 N N . GLN A 1 99 ? -13.533 4.824 10.815 1.00 94.56 99 GLN A N 1
ATOM 825 C CA . GLN A 1 99 ? -14.527 4.075 11.583 1.00 94.56 99 GLN A CA 1
ATOM 826 C C . GLN A 1 99 ? -14.014 3.726 12.989 1.00 94.56 99 GLN A C 1
ATOM 828 O O . GLN A 1 99 ? -14.720 3.922 13.980 1.00 94.56 99 GLN A O 1
ATOM 833 N N . GLN A 1 100 ? -12.787 3.211 13.103 1.00 93.25 100 GLN A N 1
ATOM 834 C CA . GLN A 1 100 ? -12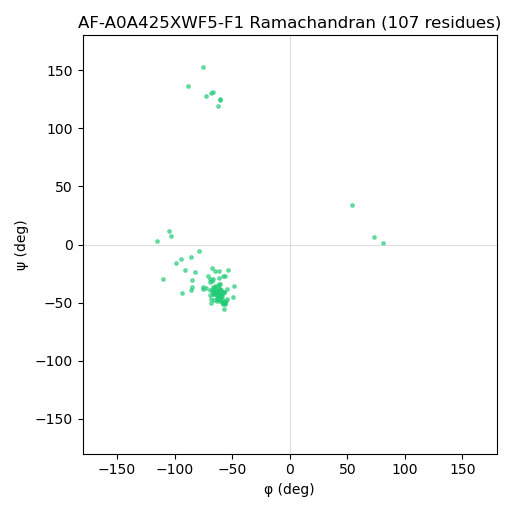.239 2.816 14.401 1.00 93.25 100 GLN A CA 1
ATOM 835 C C . GLN A 1 100 ? -12.035 4.000 15.346 1.00 93.25 100 GLN A C 1
ATOM 837 O O . GLN A 1 100 ? -12.242 3.836 16.551 1.00 93.25 100 GLN A O 1
ATOM 842 N N . LYS A 1 101 ? -11.645 5.165 14.817 1.00 92.62 101 LYS A N 1
ATOM 843 C CA . LYS A 1 101 ? -11.487 6.398 15.595 1.00 92.62 101 LYS A CA 1
ATOM 844 C C . LYS A 1 101 ? -12.826 6.895 16.131 1.00 92.62 101 LYS A C 1
ATOM 846 O O . LYS A 1 101 ? -12.926 7.124 17.333 1.00 92.62 101 LYS A O 1
ATOM 851 N N . SER A 1 102 ? -13.861 6.967 15.292 1.00 91.31 102 SER A N 1
ATOM 852 C CA . SER A 1 102 ? -15.201 7.381 15.732 1.00 91.31 102 SER A CA 1
ATOM 853 C C . SER A 1 102 ? -15.769 6.457 16.815 1.00 91.31 102 SER A C 1
ATOM 855 O O . SER A 1 102 ? -16.252 6.927 17.840 1.00 91.31 102 SER A O 1
ATOM 857 N N . GLU A 1 103 ? -15.630 5.136 16.657 1.00 90.12 103 GLU A N 1
ATOM 858 C CA . GLU A 1 103 ? -16.088 4.164 17.663 1.00 90.12 103 GLU A CA 1
ATOM 859 C C . GLU A 1 103 ? -15.331 4.250 19.004 1.00 90.12 103 GLU A C 1
ATOM 861 O O . GLU A 1 103 ? -15.817 3.750 20.020 1.00 90.12 103 GLU A O 1
ATOM 866 N N . GLU A 1 104 ? -14.109 4.786 19.013 1.00 86.25 104 GLU A N 1
ATOM 867 C CA . GLU A 1 104 ? -13.318 4.987 20.231 1.00 86.25 104 GLU A CA 1
ATOM 868 C C . GLU A 1 104 ? -13.670 6.310 20.925 1.00 86.25 104 GLU A C 1
ATOM 870 O O . GLU A 1 104 ? -13.598 6.392 22.151 1.00 86.25 104 GLU A O 1
ATOM 875 N N . GLU A 1 105 ? -14.074 7.329 20.165 1.00 81.56 105 GLU A N 1
ATOM 876 C CA . GLU A 1 105 ? -14.6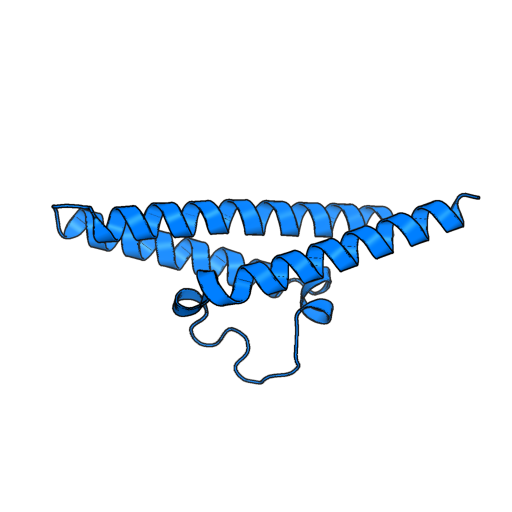00 8.594 20.690 1.00 81.56 105 GLU A CA 1
ATOM 877 C C . GLU A 1 105 ? -15.967 8.390 21.358 1.00 81.56 105 GLU A C 1
ATOM 879 O O . GLU A 1 105 ? -16.134 8.771 22.512 1.00 81.56 105 GLU A O 1
ATOM 884 N N . GLU A 1 106 ? -16.891 7.666 20.716 1.00 78.12 106 GLU A N 1
ATOM 885 C CA . GLU A 1 106 ? -18.225 7.360 21.269 1.00 78.12 106 GLU A CA 1
ATOM 886 C C . GLU A 1 106 ? -18.192 6.543 22.573 1.00 78.12 106 GLU A C 1
ATOM 888 O O . GLU A 1 106 ? -19.152 6.543 23.337 1.00 78.12 106 GLU A O 1
ATOM 893 N N . LYS A 1 107 ? -17.103 5.813 22.840 1.00 72.00 107 LYS A N 1
ATOM 894 C CA . LYS A 1 107 ? -16.929 5.030 24.078 1.00 72.00 107 LYS A CA 1
ATOM 895 C C . LYS A 1 107 ? -16.352 5.836 25.237 1.00 72.00 107 LYS A C 1
ATOM 897 O O . LYS A 1 107 ? -16.265 5.309 26.349 1.00 72.00 107 LYS A O 1
ATOM 902 N N . LYS A 1 108 ? -15.877 7.052 24.966 1.00 61.09 108 LYS A N 1
ATOM 903 C CA . LYS A 1 108 ? -15.312 7.963 25.966 1.00 61.09 108 LYS A CA 1
ATOM 904 C C . LYS A 1 108 ? -16.354 8.947 26.514 1.00 61.09 108 LYS A C 1
ATOM 906 O O . LYS A 1 108 ? -16.063 9.561 27.541 1.00 61.09 108 LYS A O 1
ATOM 911 N N . ASP A 1 109 ? -17.523 9.039 25.874 1.00 52.66 109 ASP A N 1
ATOM 912 C CA . ASP A 1 109 ? -18.708 9.806 26.296 1.00 52.66 109 ASP A CA 1
ATOM 913 C C . ASP A 1 109 ? -19.701 8.956 27.117 1.00 52.66 109 ASP A C 1
ATOM 915 O O . ASP A 1 109 ? -20.347 9.524 28.032 1.00 52.66 109 ASP A O 1
#

Organism: NCBI:txid2283627

Radius of gyration: 16.56 Å; Cα contacts (8 Å, |Δi|>4): 80; chains: 1; bounding box: 42×27×46 Å

Sequence (109 aa):
MSKEKEILEIERIKESLEYHFDKYKEYKSDAKNASRKKDRDRASDNMVTHAKFIENELYNPLVNSTISNGGQFQFESFWRYVESDLPDYLSKIEALLDQQKSEEEEKKD

Secondary structure (DSSP, 8-state):
--HHHHHHHHHHHHHHHHHHHHHHHHHHHHHHH-SSHHHHHHHHHHHHHHHHHHHHHHTSHHHHHHH----TTTTTTGGGTHHHHHHHHHHHHHHHHHHHHHHHHTTT-

Mean predicted aligned error: 3.83 Å

pLDDT: mean 93.29, std 7.56, range [52.66, 98.5]

Nearest PDB structures (foldseek):
  1fio-assembly1_A  TM=5.931E-01  e=8.178E-01  Saccharomyces cerevisiae
  5l7d-assembly1_A  TM=6.335E-01  e=4.493E+00  Homo sapiens
  4wpe-assembly1_A-2  TM=5.466E-01  e=5.864E+00  Saccharomyces cerevisiae S288C
  6ixe-assembly1_A  TM=2.982E-01  e=9.986E+00  Homo sapiens

Foldseek 3Di:
DPLVVLLVVLVVLLVLLVVLLVLLVVLVVQLVPPPDPVRNVVSVVSNVVSQVSNVVSCPPPSQVVQLDPVDPCVCPVSSVCSVPRVVVSSVSSVVSSVVSVVVVVVVVD